Protein AF-A0A5C9BGF8-F1 (afdb_monomer)

Structure (mmCIF, N/CA/C/O backbone):
data_AF-A0A5C9BGF8-F1
#
_entry.id   AF-A0A5C9BGF8-F1
#
loop_
_atom_site.group_PDB
_atom_site.id
_atom_site.type_symbol
_atom_site.label_atom_id
_atom_site.label_alt_id
_atom_site.label_comp_id
_atom_site.label_asym_id
_atom_site.label_entity_id
_atom_site.label_seq_id
_atom_site.pdbx_PDB_ins_code
_atom_site.Cartn_x
_atom_site.Cartn_y
_atom_site.Cartn_z
_atom_site.occupancy
_atom_site.B_iso_or_equiv
_atom_site.auth_seq_id
_atom_site.auth_comp_id
_atom_site.auth_asym_id
_atom_site.auth_atom_id
_atom_site.pdbx_PDB_model_num
ATOM 1 N N . MET A 1 1 ? -17.086 9.765 -8.443 1.00 58.78 1 MET A N 1
ATOM 2 C CA . MET A 1 1 ? -17.308 8.793 -7.352 1.00 58.78 1 MET A CA 1
ATOM 3 C C . MET A 1 1 ? -17.514 7.437 -7.994 1.00 58.78 1 MET A C 1
ATOM 5 O O . MET A 1 1 ? -18.214 7.375 -8.994 1.00 58.78 1 MET A O 1
ATOM 9 N N . ALA A 1 2 ? -16.850 6.407 -7.483 1.00 77.44 2 ALA A N 1
ATOM 10 C CA . ALA A 1 2 ? -17.023 5.026 -7.912 1.00 77.44 2 ALA A CA 1
ATOM 11 C C . ALA A 1 2 ? -17.254 4.196 -6.647 1.00 77.44 2 ALA A C 1
ATOM 13 O O . ALA A 1 2 ? -16.535 4.385 -5.665 1.00 77.44 2 ALA A O 1
ATOM 14 N N . GLU A 1 3 ? -18.264 3.335 -6.661 1.00 80.12 3 GLU A N 1
ATOM 15 C CA . GLU A 1 3 ? -18.532 2.388 -5.580 1.00 80.12 3 GLU A CA 1
ATOM 16 C C . GLU A 1 3 ? -17.946 1.029 -5.955 1.00 80.12 3 GLU A C 1
ATOM 18 O O . GLU A 1 3 ? -18.093 0.564 -7.086 1.00 80.12 3 GLU A O 1
ATOM 23 N N . LEU A 1 4 ? -17.242 0.414 -5.006 1.00 83.25 4 LEU A N 1
ATOM 24 C CA . LEU 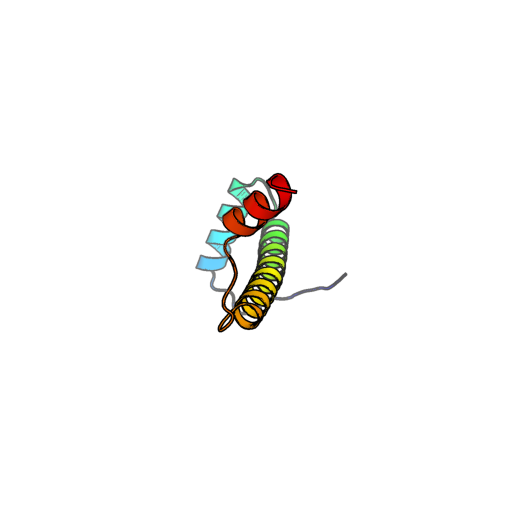A 1 4 ? -16.592 -0.878 -5.175 1.00 83.25 4 LEU A CA 1
ATOM 25 C C . LEU A 1 4 ? -17.094 -1.813 -4.079 1.00 83.25 4 LEU A C 1
ATOM 27 O O . LEU A 1 4 ? -16.937 -1.521 -2.895 1.00 83.25 4 LEU A O 1
ATOM 31 N N . VAL A 1 5 ? -17.653 -2.951 -4.483 1.00 88.88 5 VAL A N 1
ATOM 32 C CA . VAL A 1 5 ? -18.020 -4.042 -3.579 1.00 88.88 5 VAL A CA 1
ATOM 33 C C . VAL A 1 5 ? -17.062 -5.194 -3.835 1.00 88.88 5 VAL A C 1
ATOM 35 O O . VAL A 1 5 ? -17.017 -5.729 -4.942 1.00 88.88 5 VAL A O 1
ATOM 38 N N . ILE A 1 6 ? -16.293 -5.567 -2.815 1.00 86.56 6 ILE A N 1
ATOM 39 C CA . ILE A 1 6 ? -15.403 -6.727 -2.860 1.00 86.56 6 ILE A CA 1
ATOM 40 C C . ILE A 1 6 ? -16.126 -7.868 -2.148 1.00 86.56 6 ILE A C 1
ATOM 42 O O . ILE A 1 6 ? -16.534 -7.718 -0.998 1.00 86.56 6 ILE A O 1
ATOM 46 N N . LYS A 1 7 ? -16.332 -8.979 -2.854 1.00 91.38 7 LYS A N 1
ATOM 47 C CA . LYS A 1 7 ? -16.975 -10.185 -2.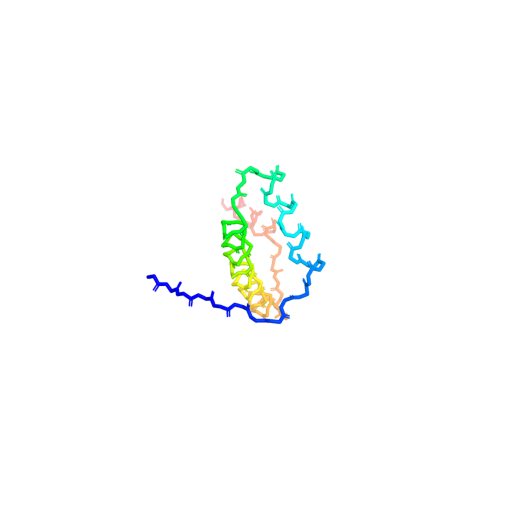322 1.00 91.38 7 LYS A CA 1
ATOM 48 C C . LYS A 1 7 ? -15.922 -11.237 -1.996 1.00 91.38 7 LYS A C 1
ATOM 50 O O . LYS A 1 7 ? -14.819 -11.176 -2.535 1.00 91.38 7 LYS A O 1
ATOM 55 N N . ASP A 1 8 ? -16.296 -12.176 -1.131 1.00 90.06 8 ASP A N 1
ATOM 56 C CA . ASP A 1 8 ? -15.509 -13.373 -0.813 1.00 90.06 8 ASP A CA 1
ATOM 57 C C . ASP A 1 8 ? -14.087 -13.057 -0.314 1.00 90.06 8 ASP A C 1
ATOM 59 O O . ASP A 1 8 ? -13.110 -13.713 -0.674 1.00 90.06 8 ASP A O 1
ATOM 63 N N . VAL A 1 9 ? -13.967 -12.016 0.516 1.00 89.00 9 VAL A N 1
ATOM 64 C CA . VAL A 1 9 ? -12.717 -11.703 1.215 1.00 89.00 9 VAL A CA 1
ATOM 65 C C . VAL A 1 9 ? -12.631 -12.577 2.453 1.00 89.00 9 VAL A C 1
ATOM 67 O O . VAL A 1 9 ? -13.530 -12.561 3.285 1.00 89.00 9 VAL A O 1
ATOM 70 N N . ASP A 1 10 ? -11.530 -13.308 2.570 1.00 95.06 10 ASP A N 1
ATOM 71 C CA . ASP A 1 10 ? -11.223 -14.127 3.735 1.00 95.06 10 ASP A CA 1
ATOM 72 C C . ASP A 1 10 ? -11.202 -13.293 5.030 1.00 95.06 10 ASP A C 1
ATOM 74 O O . ASP A 1 10 ? -10.552 -12.241 5.100 1.00 95.06 10 ASP A O 1
ATOM 78 N N . ASP A 1 11 ? -11.882 -13.786 6.067 1.00 92.88 11 ASP A N 1
ATOM 79 C CA . ASP A 1 11 ? -12.061 -13.072 7.336 1.00 92.88 11 ASP A CA 1
ATOM 80 C C . ASP A 1 11 ? -10.718 -12.748 8.004 1.00 92.88 11 ASP A C 1
ATOM 82 O O . ASP A 1 11 ? -10.517 -11.642 8.50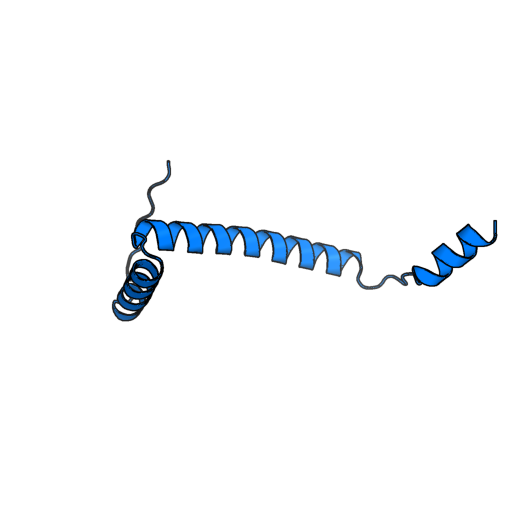9 1.00 92.88 11 ASP A O 1
ATOM 86 N N . ALA A 1 12 ? -9.742 -13.660 7.929 1.00 95.31 12 ALA A N 1
ATOM 87 C CA . ALA A 1 12 ? -8.418 -13.428 8.502 1.00 95.31 12 ALA A CA 1
ATOM 88 C C . ALA A 1 12 ? -7.653 -12.322 7.755 1.00 95.31 12 ALA A C 1
ATOM 90 O O . ALA A 1 12 ? -6.817 -11.625 8.340 1.00 95.31 12 ALA A O 1
ATOM 91 N N . THR A 1 13 ? -7.928 -12.136 6.464 1.00 93.94 13 THR A N 1
ATOM 92 C CA . THR A 1 13 ? -7.388 -11.018 5.679 1.00 93.94 13 THR A CA 1
ATOM 93 C C . THR A 1 13 ? -8.043 -9.699 6.082 1.00 93.94 13 THR A C 1
ATOM 95 O O . THR A 1 13 ? -7.344 -8.701 6.279 1.00 93.94 13 THR A O 1
ATOM 98 N N . LEU A 1 14 ? -9.362 -9.706 6.269 1.00 93.44 14 LEU A N 1
ATOM 99 C CA . LEU A 1 14 ? -10.133 -8.555 6.735 1.00 93.44 14 LEU A CA 1
ATOM 100 C C . LEU A 1 14 ? -9.666 -8.083 8.120 1.00 93.44 14 LEU A C 1
ATOM 102 O O . LEU A 1 14 ? -9.400 -6.894 8.302 1.00 93.44 14 LEU A O 1
ATOM 106 N N . GLU A 1 15 ? -9.455 -9.005 9.062 1.00 95.44 15 GLU A N 1
ATOM 107 C CA . GLU A 1 15 ? -8.935 -8.688 10.397 1.00 95.44 15 GLU A CA 1
ATOM 108 C C . GLU A 1 15 ? -7.541 -8.056 10.363 1.00 95.44 15 GLU A C 1
ATOM 110 O O . GLU A 1 15 ? -7.266 -7.098 11.089 1.00 95.44 15 GLU A O 1
ATOM 115 N N . LYS A 1 16 ? -6.636 -8.577 9.527 1.00 95.62 16 LYS A N 1
ATOM 116 C CA . LYS A 1 16 ? -5.281 -8.019 9.393 1.00 95.62 16 LYS A CA 1
ATOM 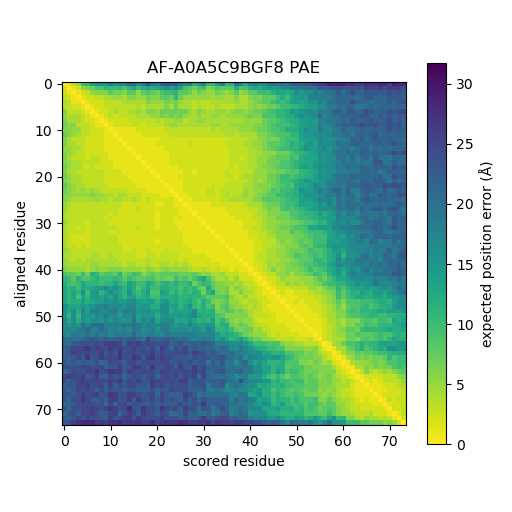117 C C . LYS A 1 16 ? -5.323 -6.585 8.880 1.00 95.62 16 LYS A C 1
ATOM 119 O O . LYS A 1 16 ? -4.609 -5.733 9.406 1.00 95.62 16 LYS A O 1
ATOM 124 N N . LEU A 1 17 ? -6.167 -6.318 7.885 1.00 94.38 17 LEU A N 1
ATOM 125 C CA . LEU A 1 17 ? -6.341 -4.977 7.331 1.00 94.38 17 LEU A CA 1
ATOM 126 C C . LEU A 1 17 ? -6.999 -4.027 8.336 1.00 94.38 17 LEU A C 1
ATOM 128 O O . LEU A 1 17 ? -6.598 -2.868 8.415 1.00 94.38 17 LEU A O 1
ATOM 132 N N . ALA A 1 18 ? -7.949 -4.511 9.139 1.00 93.06 18 ALA A N 1
ATOM 133 C CA . ALA A 1 18 ? -8.561 -3.726 10.207 1.00 93.06 18 ALA A CA 1
ATOM 134 C C . ALA A 1 18 ? -7.531 -3.330 11.277 1.00 93.06 18 ALA A C 1
ATOM 136 O O . ALA A 1 18 ? -7.389 -2.147 11.574 1.00 93.06 18 ALA A O 1
ATOM 137 N N . LYS A 1 19 ? -6.727 -4.285 11.767 1.00 96.50 19 LYS A N 1
ATOM 138 C CA . LYS A 1 19 ? -5.633 -4.011 12.719 1.00 96.50 19 LYS A CA 1
ATOM 139 C C . LYS A 1 19 ? -4.600 -3.043 12.150 1.00 96.50 19 LYS A C 1
ATOM 141 O O . LYS A 1 19 ? -4.092 -2.180 12.860 1.00 96.50 19 LYS A O 1
ATOM 146 N N . GLN A 1 20 ? -4.283 -3.180 10.863 1.00 95.25 20 GLN A N 1
ATOM 147 C CA . GLN A 1 20 ? -3.401 -2.247 10.174 1.00 95.25 20 GLN A CA 1
ATOM 148 C C . GLN A 1 20 ? -4.003 -0.834 10.164 1.00 95.25 20 GLN A C 1
ATOM 150 O O . GLN A 1 20 ? -3.316 0.116 10.531 1.00 95.25 20 GLN A O 1
ATOM 155 N N . ALA A 1 21 ? -5.282 -0.695 9.811 1.00 95.88 21 ALA A N 1
ATOM 156 C CA . ALA A 1 21 ? -5.973 0.591 9.796 1.00 95.88 21 ALA A CA 1
ATOM 157 C C . ALA A 1 21 ? -6.000 1.250 11.188 1.00 95.88 21 ALA A C 1
ATOM 159 O O . ALA A 1 21 ? -5.670 2.432 11.309 1.00 95.88 21 ALA A O 1
ATOM 160 N N . GLU A 1 22 ? -6.288 0.474 12.238 1.00 95.81 22 GLU A N 1
ATOM 161 C CA . GLU A 1 22 ? -6.243 0.923 13.636 1.00 95.81 22 GLU A CA 1
ATOM 162 C C . GLU A 1 22 ? -4.852 1.421 14.040 1.00 95.81 22 GLU A C 1
ATOM 164 O O . GLU A 1 22 ? -4.730 2.506 14.608 1.00 95.81 22 GLU A O 1
ATOM 169 N N . ALA A 1 23 ? -3.792 0.684 13.693 1.00 95.88 23 ALA A N 1
ATOM 170 C CA . ALA A 1 23 ? -2.416 1.077 13.994 1.00 95.88 23 ALA A CA 1
ATOM 171 C C . ALA A 1 23 ? -2.019 2.413 13.339 1.00 95.88 23 ALA A C 1
ATOM 173 O O . ALA A 1 23 ? -1.194 3.150 13.878 1.00 95.88 23 ALA A O 1
ATOM 174 N N . PHE A 1 24 ? -2.617 2.740 12.191 1.00 93.38 24 PHE A N 1
ATOM 175 C CA . PHE A 1 24 ? -2.428 4.017 11.499 1.00 93.38 24 PHE A CA 1
ATOM 176 C C . PHE A 1 24 ? -3.473 5.083 11.870 1.00 93.38 24 PHE A C 1
ATOM 178 O O . PHE A 1 24 ? -3.437 6.174 11.301 1.00 93.38 24 PHE A O 1
ATOM 185 N N . GLY A 1 25 ? -4.389 4.795 12.802 1.00 95.81 25 GLY A N 1
ATOM 186 C CA . GLY A 1 25 ? -5.417 5.732 13.260 1.00 95.81 25 GLY A CA 1
ATOM 187 C C . GLY A 1 25 ? -6.431 6.118 12.180 1.00 95.81 25 GLY A C 1
ATOM 188 O O . GLY A 1 25 ? -6.918 7.247 12.178 1.00 95.81 25 GLY A O 1
ATOM 189 N N . ARG A 1 26 ? -6.728 5.214 11.240 1.00 95.00 26 ARG A N 1
ATOM 190 C CA . ARG A 1 26 ? -7.626 5.465 10.101 1.00 95.00 26 ARG A CA 1
ATOM 191 C C . ARG A 1 26 ? -8.695 4.390 9.963 1.00 95.00 26 ARG A C 1
ATOM 193 O O . ARG A 1 26 ? -8.579 3.298 10.509 1.00 95.00 26 ARG A O 1
ATOM 200 N N . SER A 1 27 ? -9.746 4.697 9.204 1.00 95.31 27 SER A N 1
ATOM 201 C CA . SER A 1 27 ? -10.793 3.715 8.905 1.00 95.31 27 SER A CA 1
ATOM 202 C C . SER A 1 27 ? -10.292 2.629 7.945 1.00 95.31 27 SER A C 1
ATOM 204 O O . SER A 1 27 ? -9.413 2.871 7.113 1.00 95.31 27 SER A O 1
ATOM 206 N N . LEU A 1 28 ? -10.902 1.442 7.998 1.00 92.44 28 LEU A N 1
ATOM 207 C CA . LEU A 1 28 ? -10.606 0.351 7.062 1.00 92.44 28 LEU A CA 1
ATOM 208 C C . LEU A 1 28 ? -10.805 0.777 5.597 1.00 92.44 28 LEU A C 1
ATOM 210 O O . LEU A 1 28 ? -9.997 0.445 4.732 1.00 92.44 28 LEU A O 1
ATOM 214 N N . GLN A 1 29 ? -11.854 1.553 5.314 1.00 92.00 29 GLN A N 1
ATOM 215 C CA . GLN A 1 29 ? -12.118 2.068 3.969 1.00 92.00 29 GLN A CA 1
ATOM 216 C C . GLN A 1 29 ? -10.988 2.986 3.481 1.00 92.00 29 GLN A C 1
ATOM 218 O O . GLN A 1 29 ? -10.588 2.931 2.317 1.00 92.00 29 GLN A O 1
ATOM 223 N N . GLU A 1 30 ? -10.456 3.825 4.366 1.00 93.38 30 GLU A N 1
ATOM 224 C CA . GLU A 1 30 ? -9.363 4.736 4.041 1.00 93.38 30 GLU A CA 1
ATOM 225 C C . GLU A 1 30 ? -8.034 3.996 3.840 1.00 93.38 30 GLU A C 1
ATOM 227 O O . GLU A 1 30 ? -7.311 4.283 2.884 1.00 93.38 30 GLU A O 1
ATOM 232 N N . GLU A 1 31 ? -7.751 2.982 4.663 1.00 94.69 31 GLU A N 1
ATOM 233 C CA . GLU A 1 31 ? -6.631 2.056 4.458 1.00 94.69 31 GLU A CA 1
ATOM 234 C C . GLU A 1 31 ? -6.716 1.385 3.081 1.00 94.69 31 GLU A C 1
ATOM 236 O O . GLU A 1 31 ? -5.768 1.453 2.296 1.00 94.69 31 GLU A O 1
ATOM 241 N N . LEU A 1 32 ? -7.872 0.803 2.747 1.00 93.25 32 LEU A N 1
ATOM 242 C CA . LEU A 1 32 ? -8.102 0.143 1.462 1.00 93.25 32 LEU A CA 1
ATOM 243 C C . LEU A 1 32 ? -7.911 1.105 0.287 1.00 93.25 32 LEU A C 1
ATOM 245 O O . LEU A 1 32 ? -7.246 0.761 -0.691 1.00 93.25 32 LEU A O 1
ATOM 249 N N . LYS A 1 33 ? -8.423 2.336 0.392 1.00 92.38 33 LYS A N 1
ATOM 250 C CA . LYS A 1 33 ? -8.222 3.374 -0.627 1.00 92.38 33 LYS A CA 1
ATOM 251 C C . LYS A 1 33 ? -6.738 3.649 -0.858 1.00 92.38 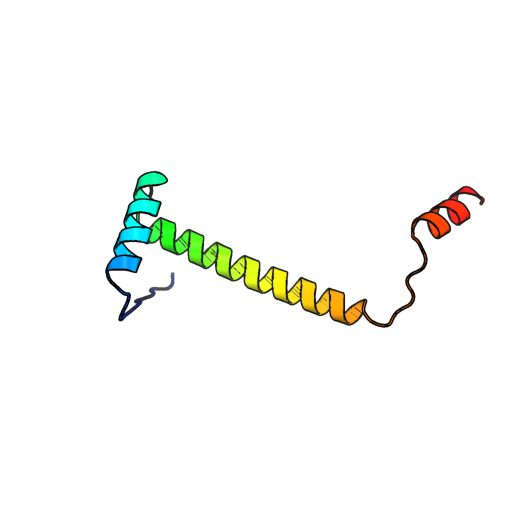33 LYS A C 1
ATOM 253 O O . LYS A 1 33 ? -6.307 3.765 -2.007 1.00 92.38 33 LYS A O 1
ATOM 258 N N . ILE A 1 34 ? -5.951 3.749 0.210 1.00 93.38 34 ILE A N 1
ATOM 259 C CA . ILE A 1 34 ? -4.511 4.015 0.128 1.00 93.38 34 ILE A CA 1
ATOM 260 C C . ILE A 1 34 ? -3.772 2.827 -0.486 1.00 93.38 34 ILE A C 1
ATOM 262 O O . ILE A 1 34 ? -2.939 3.028 -1.371 1.00 93.38 34 ILE A O 1
ATOM 266 N N . ILE A 1 35 ?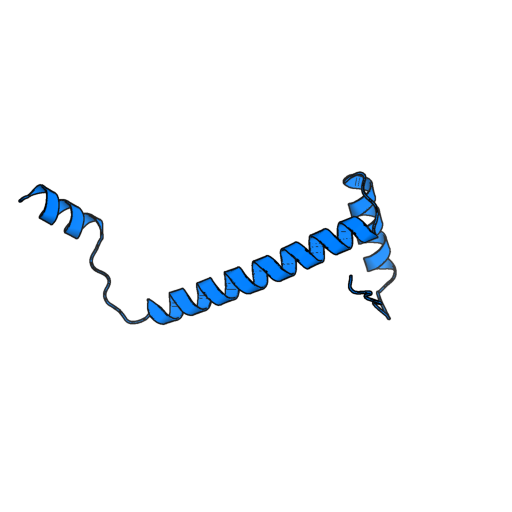 -4.096 1.601 -0.070 1.00 92.31 35 ILE A N 1
ATOM 267 C CA . ILE A 1 35 ? -3.506 0.378 -0.628 1.00 92.31 35 ILE A CA 1
ATOM 268 C C . ILE A 1 35 ? -3.793 0.284 -2.129 1.00 92.31 35 ILE A C 1
ATOM 270 O O . ILE A 1 35 ? -2.860 0.103 -2.912 1.00 92.31 35 ILE A O 1
ATOM 274 N N . LEU A 1 36 ? -5.048 0.478 -2.545 1.00 91.25 36 LEU A N 1
ATOM 275 C CA . LEU A 1 36 ? -5.442 0.438 -3.956 1.00 91.25 36 LEU A CA 1
ATOM 276 C C . LEU A 1 36 ? -4.760 1.543 -4.772 1.00 91.25 36 LEU A C 1
ATOM 278 O O . LEU A 1 36 ? -4.242 1.275 -5.854 1.00 91.25 36 LEU A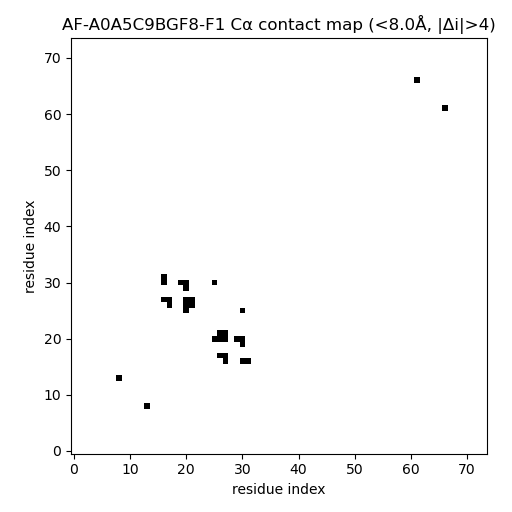 O 1
ATOM 282 N N . SER A 1 37 ? -4.691 2.764 -4.235 1.00 90.94 37 SER A N 1
ATOM 283 C CA . SER A 1 37 ? -4.033 3.891 -4.910 1.00 90.94 37 SER A CA 1
ATOM 284 C C . SER A 1 37 ? -2.539 3.631 -5.106 1.00 90.94 37 SER A C 1
ATOM 286 O O . SER A 1 37 ? -2.009 3.823 -6.199 1.00 90.94 37 SER A O 1
ATOM 288 N N . ARG A 1 38 ? -1.857 3.128 -4.069 1.00 91.62 38 ARG A N 1
ATOM 289 C CA . ARG A 1 38 ? -0.443 2.744 -4.156 1.00 91.62 38 ARG A CA 1
ATOM 290 C C . ARG A 1 38 ? -0.243 1.607 -5.153 1.00 91.62 38 ARG A C 1
ATOM 292 O O . ARG A 1 38 ? 0.660 1.681 -5.980 1.00 91.62 38 ARG A O 1
ATOM 299 N N . ALA A 1 39 ? -1.079 0.571 -5.106 1.00 90.06 39 ALA A N 1
ATOM 300 C CA . ALA A 1 39 ? -0.993 -0.561 -6.023 1.00 90.06 39 ALA A CA 1
ATOM 301 C C . ALA A 1 39 ? -1.129 -0.122 -7.491 1.00 90.06 39 ALA A C 1
ATOM 303 O O . ALA A 1 39 ? -0.346 -0.574 -8.330 1.00 90.06 39 ALA A O 1
ATOM 304 N N . ALA A 1 40 ? -2.055 0.799 -7.780 1.00 87.69 40 ALA A N 1
ATOM 305 C CA . ALA A 1 40 ? -2.2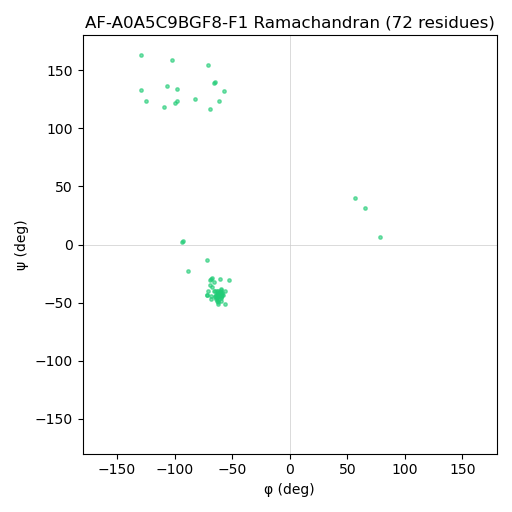23 1.386 -9.106 1.00 87.69 40 ALA A CA 1
ATOM 306 C C . ALA A 1 40 ? -0.972 2.163 -9.551 1.00 87.69 40 ALA A C 1
ATOM 308 O O . ALA A 1 40 ? -0.428 1.886 -10.619 1.00 87.69 40 ALA A O 1
ATOM 309 N N . GLN A 1 41 ? -0.441 3.048 -8.700 1.00 85.62 41 GLN A N 1
ATOM 310 C CA . GLN A 1 41 ? 0.779 3.811 -9.002 1.00 85.62 41 GLN A CA 1
ATOM 311 C C . GLN A 1 41 ? 1.987 2.901 -9.265 1.00 85.62 41 GLN A C 1
ATOM 313 O O . GLN A 1 41 ? 2.730 3.091 -10.227 1.00 85.62 41 GLN A O 1
ATOM 318 N N . PHE A 1 42 ? 2.186 1.869 -8.440 1.00 79.19 42 PHE A N 1
ATOM 319 C CA . PHE A 1 42 ? 3.293 0.930 -8.632 1.00 79.19 42 PHE A CA 1
ATOM 320 C C . PHE A 1 42 ? 3.156 0.105 -9.912 1.00 79.19 42 PHE A C 1
ATOM 322 O O . PHE A 1 42 ? 4.174 -0.261 -10.503 1.00 79.19 42 PHE A O 1
ATOM 329 N N . ALA A 1 43 ? 1.936 -0.213 -10.349 1.00 77.31 43 ALA A N 1
ATOM 330 C CA . ALA A 1 43 ? 1.720 -0.904 -11.615 1.00 77.31 43 ALA A CA 1
ATOM 331 C C . ALA A 1 43 ? 2.169 -0.042 -12.807 1.00 77.31 43 ALA A C 1
ATOM 333 O O . ALA A 1 43 ? 2.887 -0.538 -13.678 1.00 77.31 43 ALA A O 1
ATOM 334 N N . GLU A 1 44 ? 1.837 1.250 -12.802 1.00 75.06 44 GLU A N 1
ATOM 335 C CA . GLU A 1 44 ? 2.267 2.200 -13.834 1.00 75.06 44 GLU A CA 1
ATOM 336 C C . GLU A 1 44 ? 3.786 2.381 -13.850 1.00 75.06 44 GLU A C 1
ATOM 338 O O . GLU A 1 44 ? 4.419 2.272 -14.902 1.00 75.06 44 GLU A O 1
ATOM 343 N N . VAL A 1 45 ? 4.399 2.579 -12.679 1.00 74.38 45 VAL A N 1
ATOM 344 C CA . VAL A 1 45 ? 5.857 2.732 -12.563 1.00 74.38 45 VAL A CA 1
ATOM 345 C C . VAL A 1 45 ? 6.579 1.473 -13.039 1.00 74.38 45 VAL A C 1
ATOM 347 O O . VAL A 1 45 ? 7.549 1.566 -13.794 1.00 74.38 45 VAL A O 1
ATOM 350 N N . ARG A 1 46 ? 6.108 0.280 -12.648 1.00 75.56 46 ARG A N 1
ATOM 351 C CA . ARG A 1 46 ? 6.705 -0.988 -13.094 1.00 75.56 46 ARG A CA 1
ATOM 352 C C . ARG A 1 46 ? 6.611 -1.164 -14.603 1.00 75.56 46 ARG A C 1
ATOM 354 O O . ARG A 1 46 ? 7.592 -1.588 -15.210 1.00 75.56 46 ARG A O 1
ATOM 361 N N . ARG A 1 47 ? 5.470 -0.823 -15.204 1.00 80.06 47 ARG A N 1
ATOM 362 C CA . ARG A 1 47 ? 5.284 -0.885 -16.656 1.00 80.06 47 ARG A CA 1
ATOM 363 C C . ARG A 1 47 ? 6.236 0.068 -17.376 1.00 80.06 47 ARG A C 1
ATOM 365 O O . ARG A 1 47 ? 6.985 -0.376 -18.239 1.00 80.06 47 ARG A O 1
ATOM 372 N N . SER A 1 48 ? 6.281 1.331 -16.963 1.00 79.38 48 SER A N 1
ATOM 373 C CA . SER A 1 48 ? 7.179 2.335 -17.547 1.00 79.38 48 SER A CA 1
ATOM 374 C C . SER A 1 48 ? 8.651 1.939 -17.413 1.00 79.38 48 SER A C 1
ATOM 376 O O . SER A 1 48 ? 9.422 2.064 -18.364 1.00 79.38 48 SER A O 1
ATOM 378 N N . ALA A 1 49 ? 9.050 1.393 -16.261 1.00 79.06 49 ALA A N 1
ATOM 379 C CA . ALA A 1 49 ? 10.402 0.886 -16.051 1.00 79.06 49 ALA A CA 1
ATOM 380 C C . ALA A 1 49 ? 10.720 -0.319 -16.953 1.00 79.06 49 ALA A C 1
ATOM 382 O O . ALA A 1 49 ? 11.827 -0.411 -17.482 1.00 79.06 49 ALA A O 1
ATOM 383 N N . ALA A 1 50 ? 9.770 -1.238 -17.151 1.00 82.44 50 ALA A N 1
ATOM 384 C CA . ALA A 1 50 ? 9.935 -2.368 -18.062 1.00 82.44 50 ALA A CA 1
ATOM 385 C C . ALA A 1 50 ? 10.068 -1.906 -19.523 1.00 82.44 50 ALA A C 1
ATOM 387 O O . ALA A 1 50 ? 10.976 -2.349 -20.223 1.00 82.44 50 ALA A O 1
ATOM 388 N N . GLU A 1 51 ? 9.229 -0.966 -19.962 1.00 85.19 51 GLU A N 1
ATOM 389 C CA . GLU A 1 51 ? 9.297 -0.371 -21.301 1.00 85.19 51 GLU A CA 1
ATOM 390 C C . GLU A 1 51 ? 10.624 0.369 -21.525 1.00 85.19 51 GLU A C 1
ATOM 392 O O . GLU A 1 51 ? 11.254 0.226 -22.573 1.00 85.19 51 GLU A O 1
ATOM 397 N N . MET A 1 52 ? 11.095 1.123 -20.529 1.00 82.50 52 MET A N 1
ATOM 398 C CA . MET A 1 52 ? 12.381 1.816 -20.589 1.00 82.50 52 MET A CA 1
ATOM 399 C C . MET A 1 52 ? 13.552 0.828 -20.666 1.00 82.50 52 MET A C 1
ATOM 401 O O . MET A 1 52 ? 14.428 0.989 -21.514 1.00 82.50 52 MET A O 1
ATOM 405 N N . ARG A 1 53 ? 13.547 -0.235 -19.850 1.00 79.75 53 ARG A N 1
ATOM 406 C CA . ARG A 1 53 ? 14.557 -1.307 -19.921 1.00 79.75 53 ARG A CA 1
ATOM 407 C C . ARG A 1 53 ? 14.551 -2.010 -21.274 1.00 79.75 53 ARG A C 1
ATOM 409 O O . ARG A 1 53 ? 15.622 -2.258 -21.811 1.00 79.75 53 ARG A O 1
ATOM 416 N N . ALA A 1 54 ? 13.380 -2.278 -21.850 1.00 82.81 54 ALA A N 1
ATOM 417 C CA . ALA A 1 54 ? 13.272 -2.856 -23.187 1.00 82.81 54 ALA A CA 1
ATOM 418 C C . ALA A 1 54 ? 13.858 -1.928 -24.267 1.00 82.81 54 ALA A C 1
ATOM 420 O O . ALA A 1 54 ? 14.558 -2.397 -25.157 1.00 82.81 54 ALA A O 1
ATOM 421 N N . LYS A 1 55 ? 13.638 -0.608 -24.166 1.00 79.75 55 LYS A N 1
ATOM 422 C CA . LYS A 1 55 ? 14.218 0.392 -25.087 1.00 79.75 55 LYS A CA 1
ATOM 423 C C . LYS A 1 55 ? 15.735 0.562 -24.936 1.00 79.75 55 LYS A C 1
ATOM 425 O O . LYS A 1 55 ? 16.404 0.938 -25.898 1.00 79.75 55 LYS A O 1
ATOM 430 N N . LEU A 1 56 ? 16.261 0.350 -23.731 1.00 80.06 56 LEU A N 1
ATOM 431 C CA . LEU A 1 56 ? 17.688 0.465 -23.413 1.00 80.06 56 LEU A CA 1
ATOM 432 C C . LEU A 1 56 ? 18.456 -0.845 -23.652 1.00 80.06 56 LEU A C 1
ATOM 434 O O . LEU A 1 56 ? 19.672 -0.802 -23.834 1.00 80.06 56 LEU A O 1
ATOM 438 N N . GLY A 1 57 ? 17.775 -1.993 -23.650 1.00 74.50 57 GLY A N 1
ATOM 439 C CA . GLY A 1 57 ? 18.371 -3.306 -23.885 1.00 74.50 57 GLY A CA 1
ATOM 440 C C . GLY A 1 57 ? 18.907 -3.462 -25.309 1.00 74.50 57 GLY A C 1
ATOM 441 O O . GLY A 1 57 ? 18.288 -3.016 -26.271 1.00 74.50 57 GLY A O 1
ATOM 442 N N . GLY A 1 58 ? 20.076 -4.095 -25.447 1.00 68.94 58 GLY A N 1
ATOM 443 C CA . GLY A 1 58 ? 20.700 -4.375 -26.748 1.00 68.94 58 GLY A CA 1
ATOM 444 C C . GLY A 1 58 ? 21.415 -3.189 -27.406 1.00 68.94 58 GLY A C 1
ATOM 445 O O . GLY A 1 58 ? 21.864 -3.313 -28.542 1.00 68.94 58 GLY A O 1
ATOM 446 N N . ARG A 1 59 ? 21.542 -2.048 -26.716 1.00 69.88 59 ARG A N 1
ATOM 447 C CA . ARG A 1 59 ? 22.309 -0.886 -27.187 1.00 69.88 59 ARG A CA 1
ATOM 448 C C . ARG A 1 59 ? 23.613 -0.758 -26.404 1.00 69.88 59 ARG A C 1
ATOM 450 O O . ARG A 1 59 ? 23.607 -0.878 -25.181 1.00 69.88 59 ARG A O 1
ATOM 457 N N . HIS A 1 60 ? 24.713 -0.490 -27.105 1.00 68.75 60 HIS A N 1
ATOM 458 C CA . HIS A 1 60 ? 25.929 0.002 -26.463 1.00 68.75 60 HIS A CA 1
ATOM 459 C C . HIS A 1 60 ? 25.664 1.429 -25.984 1.00 68.75 60 HIS A C 1
ATOM 461 O O . HIS A 1 60 ? 25.376 2.310 -26.791 1.00 68.75 60 HIS A O 1
ATOM 467 N N . HIS A 1 61 ? 25.724 1.633 -24.671 1.00 75.38 61 HIS A N 1
ATOM 468 C CA . HIS A 1 61 ? 25.654 2.959 -24.068 1.00 75.38 61 HIS A CA 1
ATOM 469 C C . HIS A 1 61 ? 27.078 3.413 -23.779 1.00 75.38 61 HIS A C 1
ATOM 471 O O . HIS A 1 61 ? 27.819 2.702 -23.101 1.00 75.38 61 HIS A O 1
ATOM 477 N N . THR A 1 62 ? 27.461 4.564 -24.322 1.00 71.31 62 THR A N 1
ATOM 478 C CA . THR A 1 62 ? 28.744 5.200 -24.012 1.00 71.31 62 THR A CA 1
ATOM 479 C C . THR A 1 62 ? 28.755 5.603 -22.543 1.00 71.31 62 THR A C 1
ATOM 481 O O . THR A 1 62 ? 27.735 6.063 -22.019 1.00 71.31 62 THR A O 1
ATOM 484 N N . ASP A 1 63 ? 29.889 5.422 -21.867 1.00 78.38 63 ASP A N 1
ATOM 485 C CA . ASP A 1 63 ? 30.011 5.824 -20.472 1.00 78.38 63 ASP A CA 1
ATOM 486 C C . ASP A 1 63 ? 29.798 7.340 -20.361 1.00 78.38 63 ASP A C 1
ATOM 488 O O . ASP A 1 63 ? 30.488 8.149 -20.983 1.00 78.38 63 ASP A O 1
ATOM 492 N N . SER A 1 64 ? 28.827 7.735 -19.540 1.00 77.25 64 SER A N 1
ATOM 493 C CA . SER A 1 64 ? 28.557 9.136 -19.219 1.00 77.25 64 SER A CA 1
ATOM 494 C C . SER A 1 64 ? 29.798 9.897 -18.733 1.00 77.25 64 SER A C 1
ATOM 496 O O . SER A 1 64 ? 29.915 11.096 -18.982 1.00 77.25 64 SER A O 1
ATOM 498 N N . ILE A 1 65 ? 30.747 9.218 -18.078 1.00 81.12 65 ILE A N 1
ATOM 499 C CA . ILE A 1 65 ? 32.005 9.811 -17.613 1.00 81.12 65 ILE A CA 1
ATOM 500 C C . ILE A 1 65 ? 32.918 10.164 -18.793 1.00 81.12 65 ILE A C 1
ATOM 502 O O . ILE A 1 65 ? 33.621 11.174 -18.740 1.00 81.12 65 ILE A O 1
ATOM 506 N N . GLU A 1 66 ? 32.899 9.363 -19.856 1.00 78.88 66 GLU A N 1
ATOM 507 C CA . GLU A 1 66 ? 33.689 9.590 -21.068 1.00 78.88 66 GLU A CA 1
ATOM 508 C C . GLU A 1 66 ? 33.176 10.822 -21.826 1.00 78.88 66 GLU A C 1
ATOM 510 O O . GLU A 1 66 ? 33.949 11.740 -22.097 1.00 78.88 66 GLU A O 1
ATOM 515 N N . LEU A 1 67 ? 31.856 10.931 -22.008 1.00 80.00 67 LEU A N 1
ATOM 516 C CA . LEU A 1 67 ? 31.210 12.096 -22.632 1.00 80.00 67 LEU A CA 1
ATOM 517 C C . LEU A 1 67 ? 31.467 13.405 -21.866 1.00 80.00 67 LEU A C 1
ATOM 519 O O . LEU A 1 67 ? 31.736 14.446 -22.462 1.00 80.00 67 LEU A O 1
ATOM 523 N N . LEU A 1 68 ? 31.420 13.363 -20.530 1.00 83.06 68 LEU A N 1
ATOM 524 C CA . LEU A 1 68 ? 31.696 14.536 -19.695 1.00 83.06 68 LEU A CA 1
ATOM 525 C C . LEU A 1 68 ? 33.168 14.972 -19.750 1.00 83.06 68 LEU A C 1
ATOM 527 O O . LEU A 1 68 ? 33.463 16.155 -19.571 1.00 83.06 68 LEU A O 1
ATOM 531 N N . ARG A 1 69 ? 34.104 14.037 -19.962 1.00 80.44 69 ARG A N 1
ATOM 532 C CA . ARG A 1 69 ? 35.521 14.371 -20.167 1.00 80.44 69 ARG A CA 1
ATOM 533 C C . ARG A 1 69 ? 35.746 15.015 -21.527 1.00 80.44 69 ARG A C 1
ATOM 535 O O . ARG A 1 69 ? 36.470 16.005 -21.581 1.00 80.44 69 ARG A O 1
ATOM 542 N N . GLU A 1 70 ? 35.129 14.494 -22.586 1.00 79.12 70 GLU A N 1
ATOM 543 C CA . GLU A 1 70 ? 35.215 15.085 -23.927 1.00 79.12 70 GLU A CA 1
ATOM 544 C C . GLU A 1 70 ? 34.706 16.533 -23.945 1.00 79.12 70 GLU A C 1
ATOM 546 O O . GLU A 1 70 ? 35.372 17.404 -24.499 1.00 79.12 70 GLU A O 1
ATOM 551 N N . ASP A 1 71 ? 33.585 16.811 -23.272 1.00 81.69 71 ASP A N 1
ATOM 552 C CA . ASP A 1 71 ? 33.005 18.160 -23.190 1.00 81.69 71 ASP A CA 1
ATOM 553 C C . ASP A 1 71 ? 33.901 19.148 -22.423 1.00 81.69 71 ASP A C 1
ATOM 555 O O . ASP A 1 71 ? 34.102 20.279 -22.852 1.00 81.69 71 ASP A O 1
ATOM 559 N N . ARG A 1 72 ? 34.533 18.704 -21.329 1.00 76.50 72 ARG A N 1
ATOM 560 C CA . ARG A 1 72 ? 35.493 19.522 -20.558 1.00 76.50 72 ARG A CA 1
ATOM 561 C C . ARG A 1 72 ? 36.828 19.756 -21.265 1.00 76.50 72 ARG A C 1
ATOM 563 O O . ARG A 1 72 ? 37.616 20.570 -20.795 1.00 76.50 72 ARG A O 1
ATOM 570 N N . SER A 1 73 ? 37.102 19.002 -22.325 1.00 78.38 73 SER A N 1
ATOM 571 C CA . SER A 1 73 ? 38.338 19.093 -23.109 1.00 78.38 73 SER A CA 1
ATOM 572 C C . SER A 1 73 ? 38.202 20.026 -24.322 1.00 78.38 73 SER A C 1
ATOM 574 O O . SER A 1 73 ? 39.152 20.131 -25.099 1.00 78.38 73 SER A O 1
ATOM 576 N N . ARG A 1 74 ? 37.034 20.660 -24.504 1.00 69.94 74 ARG A N 1
ATOM 577 C CA . ARG A 1 74 ? 36.743 21.643 -25.556 1.00 69.94 74 ARG A CA 1
ATOM 578 C C . ARG A 1 74 ? 36.944 23.083 -25.104 1.00 69.94 74 ARG A C 1
ATOM 580 O O 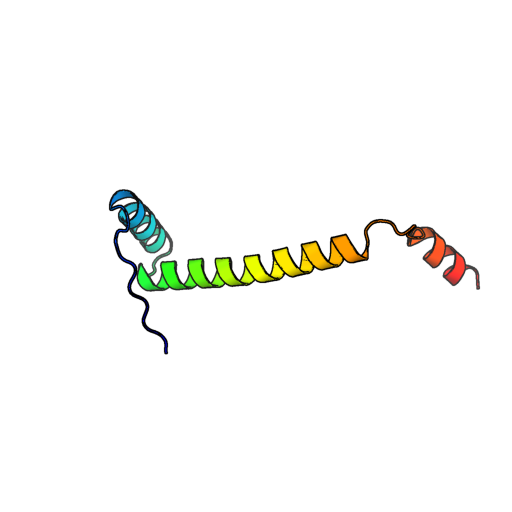. ARG A 1 74 ? 36.731 23.376 -23.908 1.00 69.94 74 ARG A O 1
#

Foldseek 3Di:
DDDDDDPDDDPVNLVVLCVVQVVVVHHSVVSVVVVVVVVVVVVVVVVVVVVVCVVVPPDDDDPPVVVVVVVVVD

pLDDT: mean 85.14, std 8.72, range [58.78, 96.5]

Solvent-accessible surface area (backbone atoms only — not comparable to full-atom values): 4569 Å² total; per-residue (Å²): 140,84,89,82,86,86,76,93,70,55,65,74,58,52,51,52,49,42,54,51,12,54,76,71,76,44,51,51,68,57,44,50,52,50,52,52,52,49,53,54,54,51,51,52,52,51,49,53,51,51,53,50,48,60,74,54,54,97,57,91,75,80,58,69,69,57,57,55,49,57,61,71,73,105

Nearest PDB structures (foldseek):
  2bsq-assembly1_F  TM=6.912E-01  e=3.110E-02  Neisseria gonorrhoeae
  2bsq-assembly1_E  TM=6.599E-01  e=2.339E-02  Neisseria gonorrhoeae

Radius of gyration: 22.7 Å; Cα contacts (8 Å, |Δi|>4): 16; chains: 1; bounding box: 57×36×41 Å

Mean predicted aligned error: 10.72 Å

Sequence (74 aa):
MAELVIKDVDDATLEKLAKQAEAFGRSLQEELKIILSRAAQFAEVRRSAAEMRAKLGGRHHTDSIELLREDRSR

Secondary structure (DSSP, 8-state):
-------S--HHHHHHHHHHHHHTTS-HHHHHHHHHHHHHHHHHHHHHHHHHHHHHTT-PPPPHHHHHHHHHT-